Protein AF-A0A7J4SJ48-F1 (afdb_monomer_lite)

Structure (mmCIF, N/CA/C/O backbone):
data_AF-A0A7J4SJ48-F1
#
_entry.id   AF-A0A7J4SJ48-F1
#
loop_
_atom_sit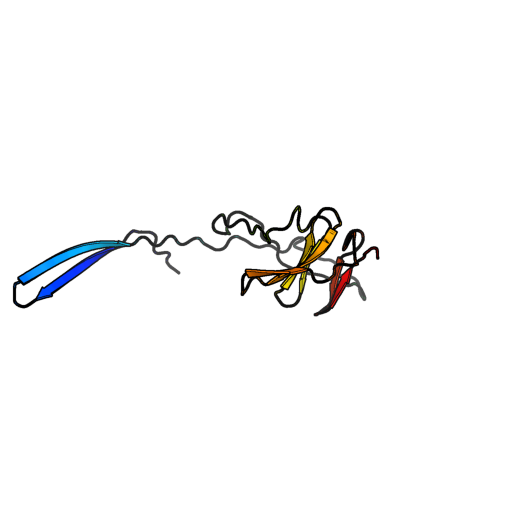e.group_PDB
_atom_site.id
_atom_site.type_symbol
_atom_site.label_atom_id
_atom_site.label_alt_id
_atom_site.label_comp_id
_atom_site.label_asym_id
_atom_site.label_entity_id
_atom_site.label_seq_id
_atom_site.pdbx_PDB_ins_code
_atom_site.Cartn_x
_atom_site.Cartn_y
_atom_site.Cartn_z
_atom_site.occupancy
_atom_site.B_iso_or_equiv
_atom_site.auth_seq_id
_atom_site.auth_comp_id
_atom_site.auth_asym_id
_atom_site.auth_atom_id
_atom_site.pdbx_PDB_model_num
ATOM 1 N N . MET A 1 1 ? -20.551 20.062 0.244 1.00 54.03 1 MET A N 1
ATOM 2 C CA . MET A 1 1 ? -20.396 19.265 1.479 1.00 54.03 1 MET A CA 1
ATOM 3 C C . MET A 1 1 ? -19.790 20.187 2.524 1.00 54.03 1 MET A C 1
ATOM 5 O O . MET A 1 1 ? -18.781 20.803 2.217 1.00 54.03 1 MET A O 1
ATOM 9 N N . VAL A 1 2 ? -20.438 20.398 3.671 1.00 49.94 2 VAL A N 1
ATOM 10 C CA . VAL A 1 2 ? -19.893 21.251 4.743 1.00 49.94 2 VAL A CA 1
ATOM 11 C C . VAL A 1 2 ? -19.084 20.349 5.667 1.00 49.94 2 VAL A C 1
ATOM 13 O O . VAL A 1 2 ? -19.658 19.441 6.261 1.00 49.94 2 VAL A O 1
ATOM 16 N N . LEU A 1 3 ? -17.768 20.559 5.748 1.00 57.19 3 LEU A N 1
ATOM 17 C CA . LEU A 1 3 ? -16.922 19.843 6.702 1.00 57.19 3 LEU A CA 1
ATOM 18 C C . LEU A 1 3 ? -17.278 20.286 8.127 1.00 57.19 3 LEU A C 1
ATOM 20 O O . LEU A 1 3 ? -17.333 21.482 8.419 1.00 57.19 3 LEU A O 1
ATOM 24 N N . GLN A 1 4 ? -17.501 19.328 9.023 1.00 58.22 4 GLN A N 1
ATOM 25 C CA . GLN A 1 4 ? -17.736 19.605 10.436 1.00 58.22 4 GLN A CA 1
ATOM 26 C C . GLN A 1 4 ? -16.401 19.583 11.189 1.00 58.22 4 GLN A C 1
ATOM 28 O O . GLN A 1 4 ? -15.925 18.531 11.594 1.00 58.22 4 GLN A O 1
ATOM 33 N N . ILE A 1 5 ? -15.805 20.759 11.369 1.00 67.69 5 ILE A N 1
ATOM 34 C CA . ILE A 1 5 ? -14.458 20.940 11.948 1.00 67.69 5 ILE A CA 1
ATOM 35 C C . ILE A 1 5 ? -14.466 21.403 13.413 1.00 67.69 5 ILE A C 1
ATOM 37 O O . ILE A 1 5 ? -13.411 21.587 14.017 1.00 67.69 5 ILE A O 1
ATOM 41 N N . SER A 1 6 ? -15.643 21.627 14.000 1.00 80.19 6 SER A N 1
ATOM 42 C CA . SER A 1 6 ? -15.765 22.092 15.385 1.00 80.19 6 SER A CA 1
ATOM 43 C C . SER A 1 6 ? -16.063 20.923 16.331 1.00 80.19 6 SER A C 1
ATOM 45 O O . SER A 1 6 ? -16.973 20.142 16.038 1.00 80.19 6 SER A O 1
ATOM 47 N N . PRO A 1 7 ? -15.340 20.797 17.464 1.00 86.81 7 PRO A N 1
ATOM 48 C CA . PRO A 1 7 ? -15.653 19.811 18.494 1.00 86.81 7 PRO A CA 1
ATOM 49 C C . PRO A 1 7 ? -17.103 19.942 18.970 1.00 86.81 7 PRO A C 1
ATOM 51 O O . PRO A 1 7 ? -17.567 21.049 19.250 1.00 86.81 7 PRO A O 1
ATOM 54 N N . ILE A 1 8 ? -17.809 18.817 19.085 1.00 91.31 8 ILE A N 1
ATOM 55 C CA . ILE A 1 8 ? -19.179 18.760 19.603 1.00 91.31 8 ILE A CA 1
ATOM 56 C C . ILE A 1 8 ? -19.180 18.066 20.960 1.00 91.31 8 ILE A C 1
ATOM 58 O O . ILE A 1 8 ? -18.668 16.957 21.111 1.00 91.31 8 ILE A O 1
ATOM 62 N N . THR A 1 9 ? -19.795 18.713 21.946 1.00 94.06 9 THR A N 1
ATOM 63 C CA . THR A 1 9 ? -19.981 18.160 23.289 1.00 94.06 9 THR A CA 1
ATOM 64 C C . THR A 1 9 ? -21.345 17.487 23.398 1.00 94.06 9 THR A C 1
ATOM 66 O O . THR A 1 9 ? -22.373 18.121 23.167 1.00 94.06 9 THR A O 1
ATOM 69 N N . TYR A 1 10 ? -21.358 16.220 23.805 1.00 94.00 10 TYR A N 1
ATOM 70 C CA . TYR A 1 10 ? -22.564 15.449 24.091 1.00 94.00 10 TYR A CA 1
ATOM 71 C C . TYR A 1 10 ? -22.676 15.179 25.587 1.00 94.00 10 TYR A C 1
ATOM 73 O O . TYR A 1 10 ? -21.699 14.814 26.241 1.00 94.00 10 TYR A O 1
ATOM 81 N N . THR A 1 11 ? -23.883 15.318 26.129 1.00 96.19 11 THR A N 1
ATOM 82 C CA . THR A 1 11 ? -24.172 14.964 27.521 1.00 96.19 11 THR A CA 1
ATOM 83 C C . THR A 1 11 ? -24.716 13.545 27.586 1.00 96.19 11 THR A C 1
ATOM 85 O O . THR A 1 11 ? -25.729 13.229 26.961 1.00 96.19 11 THR A O 1
ATOM 88 N N . ILE A 1 12 ? -24.062 12.699 28.373 1.00 95.31 12 ILE A N 1
ATOM 89 C CA . ILE A 1 12 ? -24.486 11.334 28.666 1.00 95.31 12 ILE A CA 1
ATOM 90 C C . ILE A 1 12 ? -25.212 11.352 30.009 1.00 95.31 12 ILE A C 1
ATOM 92 O O . ILE A 1 12 ? -24.671 11.832 31.005 1.00 95.31 12 ILE A O 1
ATOM 96 N N . TRP A 1 13 ? -26.429 10.813 30.032 1.00 96.25 13 TRP A N 1
ATOM 97 C CA . TRP A 1 13 ? -27.268 10.720 31.225 1.00 96.25 13 TRP A CA 1
ATOM 98 C C . TRP A 1 13 ? -27.393 9.265 31.679 1.00 96.25 13 TRP A C 1
ATOM 100 O O . TRP A 1 13 ? -27.637 8.379 30.861 1.00 96.25 13 TRP A O 1
ATOM 110 N N . ALA A 1 14 ? -27.275 9.028 32.984 1.00 94.25 14 ALA A N 1
ATOM 111 C CA . ALA A 1 14 ? -27.517 7.740 33.623 1.00 94.25 14 ALA A CA 1
ATOM 112 C C . ALA A 1 14 ? -28.604 7.900 34.693 1.00 94.25 14 ALA A C 1
ATOM 114 O O . ALA A 1 14 ? -28.424 8.651 35.650 1.00 94.25 14 ALA A O 1
ATOM 115 N N . ASN A 1 15 ? -29.722 7.186 34.535 1.00 96.25 15 ASN A N 1
ATOM 116 C CA . ASN A 1 15 ? -30.887 7.277 35.420 1.00 96.25 15 ASN A CA 1
ATOM 117 C C . ASN A 1 15 ? -31.251 5.892 35.974 1.00 96.25 15 ASN A C 1
ATOM 119 O O . ASN A 1 15 ? -31.424 4.947 35.205 1.00 96.25 15 ASN A O 1
ATOM 123 N N . ASN A 1 16 ? -31.400 5.775 37.295 1.00 92.81 16 ASN A N 1
ATOM 124 C CA . ASN A 1 16 ? -31.904 4.580 37.977 1.00 92.81 16 ASN A CA 1
ATOM 125 C C . ASN A 1 16 ? -32.857 4.963 39.130 1.00 92.81 16 ASN A C 1
ATOM 127 O O . ASN A 1 16 ? -33.058 6.140 39.420 1.00 92.81 16 ASN A O 1
ATOM 131 N N . THR A 1 17 ? -33.463 3.979 39.804 1.00 95.31 17 THR A N 1
ATOM 132 C CA . THR A 1 17 ? -34.424 4.222 40.902 1.00 95.31 17 THR A CA 1
ATOM 133 C C . THR A 1 17 ? -33.816 4.932 42.117 1.00 95.31 17 THR A C 1
ATOM 135 O O . THR A 1 17 ? -34.558 5.414 42.965 1.00 95.31 17 THR A O 1
ATOM 138 N N . GLY A 1 18 ? -32.485 4.983 42.218 1.00 93.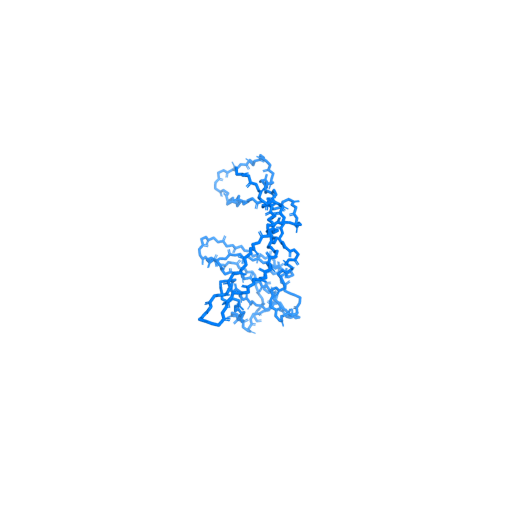44 18 GLY A N 1
ATOM 139 C CA . GLY A 1 18 ? -31.747 5.694 43.261 1.00 93.44 18 GLY A CA 1
ATOM 140 C C . GLY A 1 18 ? -31.328 7.119 42.881 1.00 93.44 18 GLY A C 1
ATOM 141 O O . GLY A 1 18 ? -30.796 7.820 43.737 1.00 93.44 18 GLY A O 1
ATOM 142 N N . GLY A 1 19 ? -31.555 7.560 41.637 1.00 95.00 19 GLY A N 1
ATOM 143 C CA . GLY A 1 19 ? -31.273 8.925 41.188 1.00 95.00 19 GLY A CA 1
ATOM 144 C C . GLY A 1 19 ? -30.756 9.034 39.750 1.00 95.00 19 GLY A C 1
ATOM 145 O O . GLY A 1 19 ? -30.759 8.075 38.975 1.00 95.00 19 GLY A O 1
ATOM 146 N N . SER A 1 20 ? -30.297 10.238 39.402 1.00 95.88 20 SER A N 1
ATOM 147 C CA . SER A 1 20 ? -29.733 10.583 38.094 1.00 95.88 20 SER A CA 1
ATOM 148 C C . SER A 1 20 ? -28.324 11.151 38.227 1.00 95.88 20 SER A C 1
ATOM 150 O O . SER A 1 20 ? -28.056 11.939 39.134 1.00 95.88 20 SER A O 1
ATOM 152 N N . SER A 1 21 ? -27.451 10.820 37.284 1.00 97.12 21 SER A N 1
ATOM 153 C CA . SER A 1 21 ? -26.139 11.445 37.121 1.00 97.12 21 SER A CA 1
ATOM 154 C C . SER A 1 21 ? -25.865 11.712 35.644 1.00 97.12 21 SER A C 1
ATOM 156 O O . SER A 1 21 ? -26.460 11.084 34.766 1.00 97.12 21 SER A O 1
ATOM 158 N N . SER A 1 22 ? -24.967 12.648 35.358 1.00 96.56 22 SER A N 1
ATOM 159 C CA . SER A 1 22 ? -24.583 12.986 33.991 1.00 96.56 22 SER A CA 1
ATOM 160 C C . SER A 1 22 ? -23.099 13.295 33.883 1.00 96.56 22 SER A C 1
ATOM 162 O O . SER A 1 22 ? -22.493 13.800 34.826 1.00 96.56 22 SER A O 1
ATOM 164 N N . THR A 1 23 ? -22.544 13.055 32.700 1.00 96.88 23 THR A N 1
ATOM 165 C CA . THR A 1 23 ? -21.191 13.469 32.319 1.00 96.88 23 THR A CA 1
ATOM 166 C C . THR A 1 23 ? -21.183 13.942 30.869 1.00 96.88 23 THR A C 1
ATOM 168 O O . THR A 1 23 ? -22.154 13.732 30.141 1.00 96.88 23 THR A O 1
ATOM 171 N N . THR A 1 24 ? -20.110 14.589 30.433 1.00 96.88 24 THR A N 1
ATOM 172 C CA . THR A 1 24 ? -19.965 15.063 29.055 1.00 96.88 24 THR A CA 1
ATOM 173 C C . THR A 1 24 ? -18.858 14.315 28.325 1.00 96.88 24 THR A C 1
ATOM 175 O O . THR A 1 24 ? -17.850 13.924 28.910 1.00 96.88 24 THR A O 1
ATOM 178 N N . VAL A 1 25 ? -19.054 14.117 27.024 1.00 94.88 25 VAL A N 1
ATOM 179 C CA . VAL A 1 25 ? -18.032 13.638 26.094 1.00 94.88 25 VAL A CA 1
ATOM 180 C C . VAL A 1 25 ? -17.870 14.660 24.979 1.00 94.88 25 VAL A C 1
ATOM 182 O O . VAL A 1 25 ? -18.851 15.104 24.385 1.00 94.88 25 VAL A O 1
ATOM 185 N N . THR A 1 26 ? -16.630 15.042 24.698 1.00 94.00 26 THR A N 1
ATOM 186 C CA . THR A 1 26 ? -16.304 15.933 23.583 1.00 94.00 26 THR A CA 1
ATOM 187 C C . THR A 1 26 ? -15.804 15.092 22.418 1.00 94.00 26 THR A C 1
ATOM 189 O O . THR A 1 26 ? -14.837 14.348 22.568 1.00 94.00 26 THR A O 1
ATOM 192 N N . ILE A 1 27 ? -16.464 15.201 21.266 1.00 87.88 27 ILE A N 1
ATOM 193 C CA . ILE A 1 27 ? -16.122 14.481 20.039 1.00 87.88 27 ILE A CA 1
ATOM 194 C C . ILE A 1 27 ? -15.610 15.486 19.011 1.00 87.88 27 ILE A C 1
ATOM 196 O O . ILE A 1 27 ? -16.306 16.435 18.654 1.00 87.88 27 ILE A O 1
ATOM 200 N N . THR A 1 28 ? -14.404 15.246 18.506 1.00 86.25 28 THR A N 1
ATOM 201 C CA . THR A 1 28 ? -13.808 16.019 17.414 1.00 86.25 28 THR A CA 1
ATOM 202 C C . THR A 1 28 ? -13.745 15.142 16.172 1.00 86.25 28 THR A C 1
ATOM 204 O O . THR A 1 28 ? -13.188 14.047 16.226 1.00 86.25 28 THR A O 1
ATOM 207 N N . ILE A 1 29 ? -14.299 15.624 15.058 1.00 83.38 29 ILE A N 1
ATOM 208 C CA . ILE A 1 29 ? -14.113 15.006 13.743 1.00 83.38 29 ILE A CA 1
ATOM 209 C C . ILE A 1 29 ? -12.911 15.691 13.094 1.00 83.38 29 ILE A C 1
ATOM 211 O O . ILE A 1 29 ? -12.908 16.909 12.922 1.00 83.38 29 ILE A O 1
ATOM 215 N N . ILE A 1 30 ? -11.886 14.912 12.762 1.00 75.56 30 ILE A N 1
ATOM 216 C CA . ILE A 1 30 ? -10.750 15.377 11.965 1.00 75.56 30 ILE A CA 1
ATOM 217 C C . ILE A 1 30 ? -10.982 14.843 10.558 1.00 75.56 30 ILE A C 1
ATOM 219 O O . ILE A 1 30 ? -10.782 13.657 10.312 1.00 75.56 30 ILE A O 1
ATOM 223 N N . ASP A 1 31 ? -11.462 15.707 9.670 1.00 70.69 31 ASP A N 1
ATOM 224 C CA . ASP A 1 31 ? -11.688 15.370 8.267 1.00 70.69 31 ASP A CA 1
ATOM 225 C C . ASP A 1 31 ? -10.628 16.055 7.398 1.00 70.69 31 ASP A C 1
ATOM 227 O O . ASP A 1 31 ? -10.383 17.257 7.531 1.00 70.69 31 ASP A O 1
ATOM 231 N N . ALA A 1 32 ? -9.975 15.276 6.541 1.00 70.31 32 ALA A N 1
ATOM 232 C CA . ALA A 1 32 ? -8.959 15.746 5.611 1.00 70.31 32 ALA A CA 1
ATOM 233 C C . ALA A 1 32 ? -9.487 15.551 4.189 1.00 70.31 32 ALA A C 1
ATOM 235 O O . ALA A 1 32 ? -9.866 14.444 3.808 1.00 70.31 32 ALA A O 1
ATOM 236 N N . ALA A 1 33 ? -9.506 16.625 3.397 1.00 72.31 33 ALA A N 1
ATOM 237 C CA . ALA A 1 33 ? -9.891 16.518 1.997 1.00 72.31 33 ALA A CA 1
ATOM 238 C C . ALA A 1 33 ? -8.910 15.593 1.245 1.00 72.31 33 ALA A C 1
ATOM 240 O O . ALA A 1 33 ? -7.705 15.646 1.518 1.00 72.31 33 ALA A O 1
ATOM 241 N N . PRO A 1 34 ? -9.388 14.777 0.283 1.00 67.25 34 PRO A N 1
ATOM 242 C CA . PRO A 1 34 ? -8.501 14.055 -0.619 1.00 67.25 34 PRO A CA 1
ATOM 243 C C . PRO A 1 34 ? -7.541 15.025 -1.316 1.00 67.25 34 PRO A C 1
ATOM 245 O O . PRO A 1 34 ? -7.933 16.136 -1.680 1.00 67.25 34 PRO A O 1
ATOM 248 N N . GLY A 1 35 ? -6.289 14.610 -1.497 1.00 70.50 35 GLY A N 1
ATOM 249 C CA . GLY A 1 35 ? -5.288 15.418 -2.188 1.00 70.50 35 GLY A CA 1
ATOM 250 C C . GLY A 1 35 ? -5.600 15.592 -3.675 1.00 70.50 35 GLY A C 1
ATOM 251 O O . GLY A 1 35 ? -6.398 14.835 -4.240 1.00 70.50 35 GLY A O 1
ATOM 252 N N . PRO A 1 36 ? -4.973 16.583 -4.329 1.00 77.06 36 PRO A N 1
ATOM 253 C CA . PRO A 1 36 ? -5.109 16.777 -5.764 1.00 77.06 36 PRO A CA 1
ATOM 254 C C . PRO A 1 36 ? -4.475 15.617 -6.547 1.00 77.06 36 PRO A C 1
ATOM 256 O O . PRO A 1 36 ? -3.419 15.091 -6.181 1.00 77.06 36 PRO A O 1
ATOM 259 N N . PHE A 1 37 ? -5.096 15.263 -7.670 1.00 75.88 37 PHE A N 1
ATOM 260 C CA . PHE A 1 37 ? -4.525 14.379 -8.683 1.00 75.88 37 PHE A CA 1
ATOM 261 C C . PHE A 1 37 ? -4.555 15.069 -10.052 1.00 75.88 37 PHE A C 1
ATOM 263 O O . PHE A 1 37 ? -5.458 15.858 -10.330 1.00 75.88 37 PHE A O 1
ATOM 270 N N . GLU A 1 38 ? -3.578 14.777 -10.905 1.00 79.06 38 GLU A N 1
ATOM 271 C CA . GLU A 1 38 ? -3.410 15.398 -12.223 1.00 79.06 38 GLU A CA 1
ATOM 272 C C . GLU A 1 38 ? -2.883 14.379 -13.236 1.00 79.06 38 GLU A C 1
ATOM 274 O O . GLU A 1 38 ? -2.104 13.495 -12.895 1.00 79.06 38 GLU A O 1
ATOM 279 N N . TYR A 1 39 ? -3.290 14.491 -14.497 1.00 79.31 39 TYR A N 1
ATOM 280 C CA . TYR A 1 39 ? -2.713 13.692 -15.578 1.00 79.31 39 TYR A CA 1
ATOM 281 C C . TYR A 1 39 ? -1.494 14.422 -16.143 1.00 79.31 39 TYR A C 1
ATOM 283 O O . TYR A 1 39 ? -1.637 15.507 -16.701 1.00 79.31 39 TYR A O 1
ATOM 291 N N . ILE A 1 40 ? -0.305 13.827 -16.010 1.00 73.06 40 ILE A N 1
ATOM 292 C CA . ILE A 1 40 ? 0.942 14.405 -16.521 1.00 73.06 40 ILE A CA 1
ATOM 293 C C . ILE A 1 40 ? 1.484 13.533 -17.665 1.00 73.06 40 ILE A C 1
ATOM 295 O O . ILE A 1 40 ? 1.743 12.350 -17.439 1.00 73.06 40 ILE A O 1
ATOM 299 N N . PRO A 1 41 ? 1.731 14.097 -18.863 1.00 78.81 41 PRO A N 1
ATOM 300 C CA . PRO A 1 41 ? 1.444 15.477 -19.269 1.00 78.81 41 PRO A CA 1
ATOM 301 C C . PRO A 1 41 ? -0.054 15.708 -19.535 1.00 78.81 41 PRO A C 1
ATOM 303 O O . PRO A 1 41 ? -0.779 14.777 -19.887 1.00 78.81 41 PRO A O 1
ATOM 306 N N . GLU A 1 42 ? -0.492 16.970 -19.452 1.00 80.44 42 GLU A N 1
ATOM 307 C CA . GLU A 1 42 ? -1.878 17.381 -19.750 1.00 80.44 42 GLU A CA 1
ATOM 308 C C . GLU A 1 42 ? -2.301 17.043 -21.190 1.00 80.44 42 GLU A C 1
ATOM 310 O O . GLU A 1 42 ? -3.468 16.772 -21.466 1.00 80.44 42 GLU A O 1
ATOM 315 N N . ASN A 1 43 ? -1.330 17.007 -22.106 1.00 83.50 43 ASN A N 1
ATOM 316 C CA . ASN A 1 43 ? -1.526 16.728 -23.518 1.00 83.50 43 ASN A CA 1
ATOM 317 C C . ASN A 1 43 ? -0.657 15.545 -23.938 1.00 83.50 43 ASN A C 1
ATOM 319 O O . ASN A 1 43 ? 0.570 15.592 -23.842 1.00 83.50 43 ASN A O 1
ATOM 323 N N . ASN A 1 44 ? -1.299 14.503 -24.463 1.00 80.50 44 ASN A N 1
ATOM 324 C CA . ASN A 1 44 ? -0.634 13.302 -24.954 1.00 80.50 44 ASN A CA 1
ATOM 325 C C . ASN A 1 44 ? -0.821 13.200 -26.472 1.00 80.50 44 ASN A C 1
ATOM 327 O O . ASN A 1 44 ? -1.943 13.249 -26.970 1.00 80.50 44 ASN A O 1
ATOM 331 N N . THR A 1 45 ? 0.278 13.051 -27.216 1.00 85.81 45 THR A N 1
ATOM 332 C CA . THR A 1 45 ? 0.228 12.760 -28.657 1.00 85.81 45 THR A CA 1
ATOM 333 C C . THR A 1 45 ? 0.351 11.256 -28.847 1.00 85.81 45 THR A C 1
ATOM 335 O O . THR A 1 45 ? 1.400 10.685 -28.561 1.00 85.81 45 THR A O 1
ATOM 338 N N . ILE A 1 46 ? -0.718 10.614 -29.318 1.00 87.25 46 ILE A N 1
ATOM 339 C CA . ILE A 1 46 ? -0.772 9.158 -29.488 1.00 87.25 46 ILE A CA 1
ATOM 340 C C . ILE A 1 46 ? -0.640 8.813 -30.973 1.00 87.25 46 ILE A C 1
ATOM 342 O O . ILE A 1 46 ? -1.403 9.308 -31.803 1.00 87.25 46 ILE A O 1
ATOM 346 N N . THR A 1 47 ? 0.311 7.942 -31.311 1.00 88.25 47 THR A N 1
ATOM 347 C CA . THR A 1 47 ? 0.488 7.395 -32.663 1.00 88.25 47 THR A CA 1
ATOM 348 C C . THR A 1 47 ? -0.180 6.032 -32.811 1.00 88.25 47 THR A C 1
ATOM 350 O O . THR A 1 47 ? -0.252 5.251 -31.863 1.00 88.25 47 THR A O 1
ATOM 353 N N . ASN A 1 48 ? -0.666 5.732 -34.020 1.00 84.69 48 ASN A N 1
ATOM 354 C CA . ASN A 1 48 ? -1.319 4.457 -34.317 1.00 84.69 48 ASN A CA 1
ATOM 355 C C . ASN A 1 48 ? -0.411 3.270 -33.937 1.00 84.69 48 ASN A C 1
ATOM 357 O O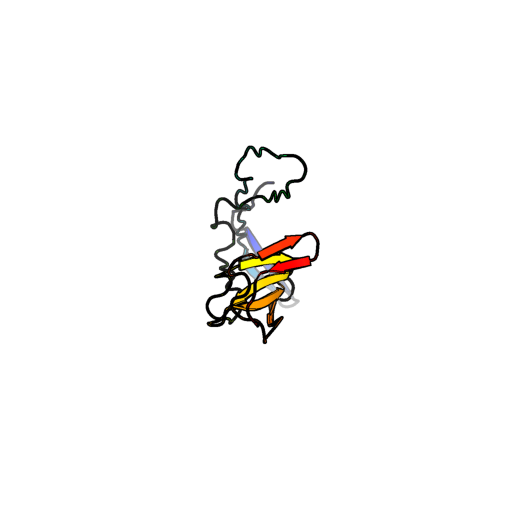 . ASN A 1 48 ? 0.798 3.307 -34.172 1.00 84.69 48 ASN A O 1
ATOM 361 N N . ASN A 1 49 ? -1.007 2.220 -33.369 1.00 81.38 49 ASN A N 1
ATOM 362 C CA . ASN A 1 49 ? -0.330 0.992 -32.951 1.00 81.38 49 ASN A CA 1
ATOM 363 C C . ASN A 1 49 ? 0.700 1.157 -31.809 1.00 81.38 49 ASN A C 1
ATOM 365 O O . ASN A 1 49 ? 1.605 0.335 -31.677 1.00 81.38 49 ASN A O 1
ATOM 369 N N . SER A 1 50 ? 0.574 2.207 -30.989 1.00 82.69 50 SER A N 1
ATOM 370 C CA . SER A 1 50 ? 1.397 2.424 -29.788 1.00 82.69 50 SER A CA 1
ATOM 371 C C . SER A 1 50 ? 0.610 2.087 -28.519 1.00 82.69 50 SER A C 1
ATOM 373 O O . SER A 1 50 ? -0.536 2.509 -28.377 1.00 82.69 50 SER A O 1
ATOM 375 N N . LEU A 1 51 ? 1.222 1.337 -27.595 1.00 71.62 51 LEU A N 1
ATOM 376 C CA . LEU A 1 51 ? 0.674 1.129 -26.251 1.00 71.62 51 LEU A CA 1
ATOM 377 C C . LEU A 1 51 ? 0.724 2.450 -25.475 1.00 71.62 51 LEU A C 1
ATOM 379 O O . LEU A 1 51 ? 1.756 3.119 -25.454 1.00 71.62 51 LEU A O 1
ATOM 383 N N . VAL A 1 52 ? -0.390 2.814 -24.842 1.00 76.00 52 VAL A N 1
ATOM 384 C CA . VAL A 1 52 ? -0.526 4.050 -24.069 1.00 76.00 52 VAL A CA 1
ATOM 385 C C . VAL A 1 52 ? -1.044 3.710 -22.680 1.00 76.00 52 VAL A C 1
ATOM 387 O O . VAL A 1 52 ? -2.059 3.033 -22.546 1.00 76.00 52 VAL A O 1
ATOM 390 N N . HIS A 1 53 ? -0.360 4.217 -21.658 1.00 69.75 53 HIS A N 1
ATOM 391 C CA . HIS A 1 53 ? -0.777 4.115 -20.266 1.00 69.75 53 HIS A CA 1
ATOM 392 C C . HIS A 1 53 ? -1.113 5.518 -19.745 1.00 69.75 53 HIS A C 1
ATOM 394 O O . HIS A 1 53 ? -0.218 6.345 -19.576 1.00 69.75 53 HIS A O 1
ATOM 400 N N . LEU A 1 54 ? -2.404 5.793 -19.533 1.00 76.12 54 LEU A N 1
ATOM 401 C CA . LEU A 1 54 ? -2.904 7.050 -18.967 1.00 76.12 54 LEU A CA 1
ATOM 402 C C . LEU A 1 54 ? -3.439 6.777 -17.566 1.00 76.12 54 LEU A C 1
ATOM 404 O O . LEU A 1 54 ? -4.516 6.207 -17.411 1.00 76.12 54 LEU A O 1
ATOM 408 N N . ALA A 1 55 ? -2.695 7.213 -16.559 1.00 75.44 55 ALA A N 1
ATOM 409 C CA . ALA A 1 55 ? -3.126 7.173 -15.172 1.00 75.44 55 ALA A CA 1
ATOM 410 C C . ALA A 1 55 ? -2.922 8.557 -14.539 1.00 75.44 55 ALA A C 1
ATOM 412 O O . ALA A 1 55 ? -1.950 9.239 -14.879 1.00 75.44 55 ALA A O 1
ATOM 413 N N . PRO A 1 56 ? -3.826 8.995 -13.647 1.00 69.69 56 PRO A N 1
ATOM 414 C CA . PRO A 1 56 ? -3.617 10.213 -12.884 1.00 69.69 56 PRO A CA 1
ATOM 415 C C . PRO A 1 56 ? -2.458 10.018 -11.898 1.00 69.69 56 PRO A C 1
ATOM 417 O O . PRO A 1 56 ? -2.275 8.942 -11.331 1.00 69.69 56 PRO A O 1
ATOM 420 N N . TYR A 1 57 ? -1.695 11.077 -11.673 1.00 66.81 57 TYR A N 1
ATOM 421 C CA . TYR A 1 57 ? -0.637 11.164 -10.680 1.00 66.81 57 TYR A CA 1
ATOM 422 C C . TYR A 1 57 ? -1.135 11.956 -9.467 1.00 66.81 57 TYR A C 1
ATOM 424 O O . TYR A 1 57 ? -1.788 12.987 -9.623 1.00 66.81 57 TYR A O 1
ATOM 432 N N . PHE A 1 58 ? -0.830 11.507 -8.250 1.00 67.56 58 PHE A N 1
ATOM 433 C CA . PHE A 1 58 ? -1.106 12.285 -7.040 1.00 67.56 58 PHE A CA 1
ATOM 434 C C . PHE A 1 58 ? -0.028 13.365 -6.881 1.00 67.56 58 PHE A C 1
ATOM 436 O O . PHE A 1 58 ? 1.141 13.050 -6.675 1.00 67.56 58 PHE A O 1
ATOM 443 N N . ILE A 1 59 ? -0.409 14.638 -7.005 1.00 56.38 59 ILE A N 1
ATOM 444 C CA . ILE A 1 59 ? 0.539 15.770 -7.100 1.00 56.38 59 ILE A CA 1
ATOM 445 C C . ILE A 1 59 ? 1.045 16.222 -5.729 1.00 56.38 59 ILE A C 1
ATOM 447 O O . ILE A 1 59 ? 2.066 16.897 -5.621 1.00 56.38 59 ILE A O 1
ATOM 451 N N . ASP A 1 60 ? 0.372 15.799 -4.667 1.00 52.00 60 ASP A N 1
ATOM 452 C CA . ASP A 1 60 ? 0.747 16.132 -3.307 1.00 52.00 60 ASP A CA 1
ATOM 453 C C . ASP A 1 60 ? 0.707 14.868 -2.444 1.00 52.00 60 ASP A C 1
ATOM 455 O O . ASP A 1 60 ? -0.352 14.388 -2.038 1.00 52.00 60 ASP A O 1
ATOM 459 N N . THR A 1 61 ? 1.880 14.301 -2.164 1.00 52.41 61 THR A N 1
ATOM 460 C CA . THR A 1 61 ? 2.046 13.103 -1.325 1.00 52.41 61 THR A CA 1
ATOM 461 C C . THR A 1 61 ? 1.618 13.321 0.135 1.00 52.41 61 THR A C 1
ATOM 463 O O . THR A 1 61 ? 1.771 12.417 0.954 1.00 52.41 61 THR A O 1
ATOM 466 N N . THR A 1 62 ? 1.104 14.501 0.505 1.00 49.53 62 THR A N 1
ATOM 467 C CA . THR A 1 62 ? 0.715 14.823 1.885 1.00 49.53 62 THR A CA 1
ATOM 468 C C . THR A 1 62 ? -0.734 14.489 2.261 1.00 49.53 62 T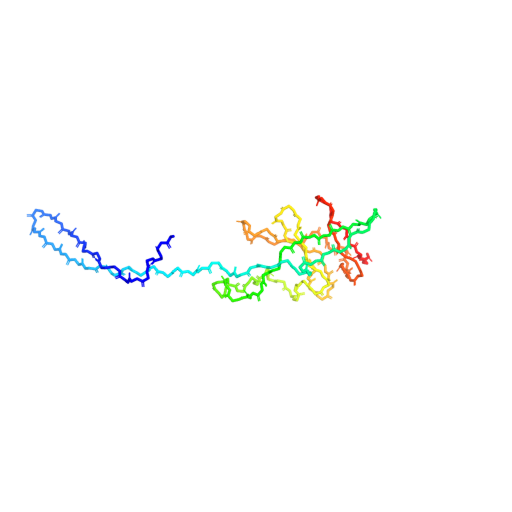HR A C 1
ATOM 470 O O . THR A 1 62 ? -1.071 14.565 3.442 1.00 49.53 62 THR A O 1
ATOM 473 N N . SER A 1 63 ? -1.596 14.026 1.346 1.00 47.47 63 SER A N 1
ATOM 474 C CA . SER A 1 63 ? -3.010 13.755 1.684 1.00 47.47 63 SER A CA 1
ATOM 475 C C . SER A 1 63 ? -3.320 12.360 2.244 1.00 47.47 63 SER A C 1
ATOM 477 O O . SER A 1 63 ? -4.484 12.025 2.451 1.00 47.47 63 SER A O 1
ATOM 479 N N . GLY A 1 64 ? -2.323 11.513 2.481 1.00 46.78 64 GLY A N 1
ATOM 480 C CA . GLY A 1 64 ? -2.541 10.165 3.005 1.00 46.78 64 GLY A CA 1
ATOM 481 C C . GLY A 1 64 ? -2.277 10.051 4.501 1.00 46.78 64 GLY A C 1
ATOM 482 O O . GLY A 1 64 ? -1.357 9.334 4.832 1.00 46.78 64 GLY A O 1
ATOM 483 N N . ASN A 1 65 ? -2.986 10.750 5.402 1.00 45.88 65 ASN A N 1
ATOM 484 C CA . ASN A 1 65 ? -2.906 10.605 6.884 1.00 45.88 65 ASN A CA 1
ATOM 485 C C . ASN A 1 65 ? -1.500 10.311 7.494 1.00 45.88 65 ASN A C 1
ATOM 487 O O . ASN A 1 65 ? -1.382 9.554 8.456 1.00 45.88 65 ASN A O 1
ATOM 491 N N . GLY A 1 66 ? -0.402 10.794 6.898 1.00 39.91 66 GLY A N 1
ATOM 492 C CA . GLY A 1 66 ? 0.953 10.345 7.260 1.00 39.91 66 GLY A CA 1
ATOM 493 C C . GLY A 1 66 ? 1.165 8.817 7.261 1.00 39.91 66 GLY A C 1
ATOM 494 O O . GLY A 1 66 ? 2.126 8.335 7.854 1.00 39.91 66 GLY A O 1
ATOM 495 N N . SER A 1 67 ? 0.276 8.046 6.630 1.00 42.84 67 SER A N 1
ATOM 496 C CA . SER A 1 67 ? 0.395 6.607 6.452 1.00 42.84 67 SER A CA 1
ATOM 497 C C . SER A 1 67 ? 1.443 6.373 5.380 1.00 42.84 67 SER A C 1
ATOM 499 O O . SER A 1 67 ? 1.158 6.313 4.186 1.00 42.84 67 SER A O 1
ATOM 501 N N . THR A 1 68 ? 2.694 6.278 5.813 1.00 43.47 68 THR A N 1
ATOM 502 C CA . THR A 1 68 ? 3.715 5.628 5.012 1.00 43.47 68 THR A CA 1
ATOM 503 C C . THR A 1 68 ? 3.265 4.181 4.842 1.00 43.47 68 THR A C 1
ATOM 505 O O . THR A 1 68 ? 3.199 3.412 5.802 1.00 43.47 68 THR A O 1
ATOM 508 N N . TRP A 1 69 ? 2.897 3.805 3.618 1.00 49.06 69 TRP A N 1
ATOM 509 C CA . TRP A 1 69 ? 2.735 2.405 3.255 1.00 49.06 69 TRP A CA 1
ATOM 510 C C . TRP A 1 69 ? 4.129 1.786 3.287 1.00 49.06 69 TRP A C 1
ATOM 512 O O . TRP A 1 69 ? 4.803 1.673 2.268 1.00 49.06 69 TRP A O 1
ATOM 522 N N . GLN A 1 70 ? 4.612 1.421 4.474 1.00 52.19 70 GLN A N 1
ATOM 523 C CA . GLN A 1 70 ? 5.706 0.475 4.570 1.00 52.19 70 GLN A CA 1
ATOM 524 C C . GLN A 1 70 ? 5.117 -0.873 4.160 1.00 52.19 70 GLN A C 1
ATOM 526 O O . GLN A 1 70 ? 4.703 -1.680 4.993 1.00 52.19 70 GLN A O 1
ATOM 531 N N . VAL A 1 71 ? 4.984 -1.064 2.844 1.00 53.59 71 VAL A N 1
ATOM 532 C CA . VAL A 1 71 ? 4.599 -2.340 2.268 1.00 53.59 71 VAL A CA 1
ATOM 533 C C . VAL A 1 71 ? 5.677 -3.319 2.691 1.00 53.59 71 VAL A C 1
ATOM 535 O O . VAL A 1 71 ? 6.814 -3.274 2.230 1.00 53.59 71 VAL A O 1
ATOM 538 N N . ALA A 1 72 ? 5.268 -4.210 3.581 1.00 54.34 72 ALA A N 1
ATOM 539 C CA . ALA A 1 72 ? 5.977 -5.405 3.960 1.00 54.34 72 ALA A CA 1
ATOM 540 C C . ALA A 1 72 ? 7.202 -5.242 4.866 1.00 54.34 72 ALA A C 1
ATOM 542 O O . ALA A 1 72 ? 8.052 -4.369 4.745 1.00 54.34 72 ALA A O 1
ATOM 543 N N . THR A 1 73 ? 7.356 -6.246 5.718 1.00 64.06 73 THR A N 1
ATOM 544 C CA . THR A 1 73 ? 8.551 -6.609 6.485 1.00 64.06 73 THR A CA 1
ATOM 545 C C . THR A 1 73 ? 9.779 -6.946 5.609 1.00 64.06 73 THR A C 1
ATOM 547 O O . THR A 1 73 ? 10.625 -7.734 6.028 1.00 64.06 73 THR A O 1
ATOM 550 N N . GLN A 1 74 ? 9.847 -6.466 4.363 1.00 73.19 74 GLN A N 1
ATOM 551 C CA . GLN A 1 74 ? 10.866 -6.822 3.376 1.00 73.19 74 GLN A CA 1
ATOM 552 C C . GLN A 1 74 ? 11.870 -5.682 3.203 1.00 73.19 74 GLN A C 1
ATOM 554 O O . GLN A 1 74 ? 11.537 -4.503 3.298 1.00 73.19 74 GLN A O 1
ATOM 559 N N . ASN A 1 75 ? 13.129 -6.036 2.961 1.00 83.25 75 ASN A N 1
ATOM 560 C CA . ASN A 1 75 ? 14.200 -5.052 2.865 1.00 83.25 75 ASN A CA 1
ATOM 561 C C . ASN A 1 75 ? 14.205 -4.416 1.474 1.00 83.25 75 ASN A C 1
ATOM 563 O O . ASN A 1 75 ? 14.356 -5.128 0.486 1.00 83.25 75 ASN A O 1
ATOM 567 N N . ASN A 1 76 ? 14.153 -3.084 1.404 1.00 85.94 76 ASN A N 1
ATOM 568 C CA . ASN A 1 76 ? 14.311 -2.316 0.163 1.00 85.94 76 ASN A CA 1
ATOM 569 C C . ASN A 1 76 ? 13.327 -2.743 -0.961 1.00 85.94 76 ASN A C 1
ATOM 571 O O . ASN A 1 76 ? 13.794 -3.205 -2.013 1.00 85.94 76 ASN A O 1
ATOM 575 N N . PRO A 1 77 ? 11.999 -2.683 -0.710 1.00 89.06 77 PRO A N 1
ATOM 576 C CA . PRO A 1 77 ? 10.979 -3.028 -1.696 1.00 89.06 77 PRO A CA 1
ATOM 577 C C . PRO A 1 77 ? 10.887 -1.975 -2.813 1.00 89.06 77 PRO A C 1
ATOM 579 O O . PRO A 1 77 ? 11.143 -0.798 -2.570 1.00 89.06 77 PRO A O 1
ATOM 582 N N . GLY A 1 78 ? 10.497 -2.400 -4.014 1.00 88.56 78 GLY A N 1
ATOM 583 C CA . GLY A 1 78 ? 10.134 -1.530 -5.133 1.00 88.56 78 GLY A CA 1
ATOM 584 C C . GLY A 1 78 ? 11.295 -0.784 -5.795 1.00 88.56 78 GLY A C 1
ATOM 585 O O . GLY A 1 78 ? 11.092 0.298 -6.334 1.00 88.56 78 GLY A O 1
ATOM 586 N N . VAL A 1 79 ? 12.527 -1.299 -5.734 1.00 89.38 79 VAL A N 1
ATOM 587 C CA . VAL A 1 79 ? 13.701 -0.582 -6.277 1.00 89.38 79 VAL A CA 1
ATOM 588 C C . VAL A 1 79 ? 13.782 -0.642 -7.793 1.00 89.38 79 VAL A C 1
ATOM 590 O O . VAL A 1 79 ? 14.178 0.333 -8.424 1.00 89.38 79 VAL A O 1
ATOM 593 N N . ASN A 1 80 ? 13.476 -1.798 -8.366 1.00 92.06 80 ASN A N 1
ATOM 594 C CA . ASN A 1 80 ? 13.458 -1.998 -9.806 1.00 92.06 80 ASN A CA 1
ATOM 595 C C . ASN A 1 80 ? 12.059 -1.749 -10.366 1.00 92.06 80 ASN A C 1
ATOM 597 O O . ASN A 1 80 ? 11.935 -1.178 -11.445 1.00 92.06 80 ASN A O 1
ATOM 601 N N . PHE A 1 81 ? 11.015 -2.198 -9.661 1.00 90.94 81 PHE A N 1
ATOM 602 C CA . PHE A 1 81 ? 9.640 -1.984 -10.088 1.00 90.94 81 PHE A CA 1
ATOM 603 C C . PHE A 1 81 ? 8.622 -2.112 -8.948 1.00 90.94 81 PHE A C 1
ATOM 605 O O . PHE A 1 81 ? 8.792 -2.883 -8.004 1.00 90.94 81 PHE A O 1
ATOM 612 N N . GLU A 1 82 ? 7.510 -1.409 -9.129 1.00 91.75 82 GLU A N 1
ATOM 613 C CA . GLU A 1 82 ? 6.263 -1.535 -8.383 1.00 91.75 82 GLU A CA 1
ATOM 614 C C . GLU A 1 82 ? 5.119 -1.409 -9.396 1.00 91.75 82 GLU A C 1
ATOM 616 O O . GLU A 1 82 ? 5.092 -0.458 -10.179 1.00 91.75 82 GLU A O 1
ATOM 621 N N . LEU A 1 83 ? 4.200 -2.374 -9.425 1.00 90.44 83 LEU A N 1
ATOM 622 C CA . LEU A 1 83 ? 3.044 -2.371 -10.323 1.00 90.44 83 LEU A CA 1
ATOM 623 C C . LEU A 1 83 ? 1.812 -2.939 -9.632 1.00 90.44 83 LEU A C 1
ATOM 625 O O . LEU A 1 83 ? 1.910 -3.890 -8.862 1.00 90.44 83 LEU A O 1
ATOM 629 N N . VAL A 1 84 ? 0.640 -2.411 -9.972 1.00 90.19 84 VAL A N 1
ATOM 630 C CA . VAL A 1 84 ? -0.642 -2.936 -9.495 1.00 90.19 84 VAL A CA 1
ATOM 631 C C . VAL A 1 84 ? -1.288 -3.770 -10.595 1.00 90.19 84 VAL A C 1
ATOM 633 O O . VAL A 1 84 ? -1.465 -3.284 -11.710 1.00 90.19 84 VAL A O 1
ATOM 636 N N . VAL A 1 85 ? -1.651 -5.013 -10.277 1.00 92.25 85 VAL A N 1
ATOM 637 C CA . VAL A 1 85 ? -2.431 -5.903 -11.152 1.00 92.25 85 VAL A CA 1
ATOM 638 C C . VAL A 1 85 ? -3.526 -6.549 -10.313 1.00 92.25 85 VAL A C 1
ATOM 640 O O . VAL A 1 85 ? -3.227 -7.218 -9.324 1.00 92.25 85 VAL A O 1
ATOM 643 N N . ASN A 1 86 ? -4.789 -6.348 -10.692 1.00 89.25 86 ASN A N 1
ATOM 644 C CA . ASN A 1 86 ? -5.970 -6.869 -9.987 1.00 89.25 86 ASN A CA 1
ATOM 645 C C . ASN A 1 86 ? -5.959 -6.561 -8.480 1.00 89.25 86 ASN A C 1
ATOM 647 O O . ASN A 1 86 ? -6.078 -7.465 -7.654 1.00 89.25 86 ASN A O 1
ATOM 651 N N . ASP A 1 87 ? -5.757 -5.287 -8.129 1.00 86.06 87 ASP A N 1
ATOM 652 C CA . ASP A 1 87 ? -5.666 -4.779 -6.750 1.00 86.06 87 ASP A CA 1
ATOM 653 C C . ASP A 1 87 ? -4.511 -5.355 -5.909 1.00 86.06 87 ASP A C 1
ATOM 655 O O . ASP A 1 87 ? -4.399 -5.064 -4.718 1.00 86.06 87 ASP A O 1
ATOM 659 N N . ILE A 1 88 ? -3.618 -6.144 -6.513 1.00 90.75 88 ILE A N 1
ATOM 660 C CA . ILE A 1 88 ? -2.406 -6.662 -5.880 1.00 90.75 88 ILE A CA 1
ATOM 661 C C . ILE A 1 88 ? -1.208 -5.837 -6.338 1.00 90.75 88 ILE A C 1
ATOM 663 O O . ILE A 1 88 ? -0.982 -5.662 -7.534 1.00 90.75 88 ILE A O 1
ATOM 667 N N . ILE A 1 89 ? -0.410 -5.369 -5.380 1.00 92.19 89 ILE A N 1
ATOM 668 C CA . ILE A 1 89 ? 0.843 -4.664 -5.656 1.00 92.19 89 ILE A CA 1
ATOM 669 C C . ILE A 1 89 ? 1.958 -5.699 -5.800 1.00 92.19 89 ILE A C 1
ATOM 671 O O . ILE A 1 89 ? 2.282 -6.395 -4.840 1.00 92.19 89 ILE A O 1
ATOM 675 N N . TYR A 1 90 ? 2.558 -5.792 -6.980 1.00 94.00 90 TYR A N 1
ATOM 676 C CA . TYR A 1 90 ? 3.741 -6.594 -7.269 1.00 94.00 90 TYR A CA 1
ATOM 677 C C . TYR A 1 90 ? 4.985 -5.713 -7.254 1.00 94.00 90 TYR A C 1
ATOM 679 O O . TYR A 1 90 ? 4.997 -4.643 -7.857 1.00 94.00 90 TYR A O 1
ATOM 687 N N . PHE A 1 91 ? 6.039 -6.169 -6.585 1.00 93.62 91 PHE A N 1
ATOM 688 C CA . PHE A 1 91 ? 7.272 -5.399 -6.428 1.00 93.62 91 PHE A CA 1
ATOM 689 C C . PHE A 1 91 ? 8.486 -6.311 -6.251 1.00 93.62 91 PHE A C 1
ATOM 691 O O . PHE A 1 91 ? 8.365 -7.470 -5.833 1.00 93.62 91 PHE A O 1
ATOM 698 N N . ASP A 1 92 ? 9.679 -5.798 -6.555 1.00 93.88 92 ASP A N 1
ATOM 699 C CA . ASP A 1 92 ? 10.921 -6.460 -6.168 1.00 93.88 92 ASP A CA 1
ATOM 700 C C . ASP A 1 92 ? 11.234 -6.182 -4.699 1.00 93.88 92 ASP A C 1
ATOM 702 O O . ASP A 1 92 ? 11.013 -5.083 -4.208 1.00 93.88 92 ASP A O 1
ATOM 706 N N . ALA A 1 93 ? 11.806 -7.141 -3.981 1.00 92.25 93 ALA A N 1
ATOM 707 C CA . ALA A 1 93 ? 12.346 -6.859 -2.658 1.00 92.25 93 ALA A CA 1
ATOM 708 C C . ALA A 1 93 ? 13.595 -7.677 -2.351 1.00 92.25 93 ALA A C 1
ATOM 710 O O . ALA A 1 93 ? 13.919 -8.676 -3.005 1.00 92.25 93 ALA A O 1
ATOM 711 N N . ASN A 1 94 ? 14.266 -7.263 -1.282 1.00 89.69 94 ASN A N 1
ATOM 712 C CA . ASN A 1 94 ? 15.451 -7.873 -0.697 1.00 89.69 94 ASN A CA 1
ATOM 713 C C . ASN A 1 94 ? 16.703 -7.670 -1.560 1.00 89.69 94 ASN A C 1
ATOM 715 O O . ASN A 1 94 ? 16.663 -7.085 -2.643 1.00 89.69 94 ASN A O 1
ATOM 719 N N . GLN A 1 95 ? 17.848 -8.150 -1.066 1.00 90.50 95 GLN A N 1
ATOM 720 C CA . GLN A 1 95 ? 19.141 -7.986 -1.748 1.00 90.50 95 GLN A CA 1
ATOM 721 C C . GLN A 1 95 ? 19.135 -8.588 -3.162 1.00 90.50 95 GLN A C 1
ATOM 723 O O . GLN A 1 95 ? 19.750 -8.040 -4.067 1.00 90.50 95 GLN A O 1
ATOM 728 N N . ASN A 1 96 ? 18.375 -9.670 -3.357 1.00 92.75 96 ASN A N 1
ATOM 729 C CA . ASN A 1 96 ? 18.291 -10.386 -4.629 1.00 92.75 96 ASN A CA 1
ATOM 730 C C . ASN A 1 96 ? 17.185 -9.876 -5.560 1.00 92.75 96 ASN A C 1
ATOM 732 O O . ASN A 1 96 ? 17.019 -10.445 -6.637 1.00 92.75 96 ASN A O 1
ATOM 736 N N . LYS A 1 97 ? 16.413 -8.854 -5.163 1.00 93.44 97 LYS A N 1
ATOM 737 C CA . LYS A 1 97 ? 15.348 -8.279 -6.001 1.00 93.44 97 LYS A CA 1
ATOM 738 C C . LYS A 1 97 ? 14.357 -9.349 -6.480 1.00 93.44 97 LYS A C 1
ATOM 740 O O . LYS A 1 97 ? 14.155 -9.553 -7.673 1.00 93.44 97 LYS A O 1
ATOM 745 N N . ARG A 1 98 ? 13.817 -10.105 -5.521 1.00 94.06 98 ARG A N 1
ATOM 746 C CA . ARG A 1 98 ? 12.860 -11.206 -5.732 1.00 94.06 98 ARG A CA 1
ATOM 747 C C . ARG A 1 98 ? 11.445 -10.670 -5.906 1.00 94.06 98 ARG A C 1
ATOM 749 O O . ARG A 1 98 ? 11.136 -9.627 -5.347 1.00 94.06 98 ARG A O 1
ATOM 756 N N . LEU A 1 99 ? 10.593 -11.413 -6.611 1.00 95.38 99 LEU A N 1
ATOM 757 C CA . LEU A 1 99 ? 9.196 -11.036 -6.843 1.00 95.38 99 LEU A CA 1
ATOM 758 C C . LEU A 1 99 ? 8.337 -11.271 -5.591 1.00 95.38 99 LEU A C 1
ATOM 760 O O . LEU A 1 99 ? 8.150 -12.417 -5.162 1.00 95.38 99 LEU A O 1
ATOM 764 N N . TYR A 1 100 ? 7.775 -10.192 -5.058 1.00 94.75 100 TYR A N 1
ATOM 765 C CA . TYR A 1 100 ? 6.784 -10.192 -3.987 1.00 94.75 100 TYR A CA 1
ATOM 766 C C . TYR A 1 100 ? 5.457 -9.618 -4.470 1.00 94.75 100 TYR A C 1
ATOM 768 O O . TYR A 1 100 ? 5.397 -8.899 -5.466 1.00 94.75 100 TYR A O 1
ATOM 776 N N . ALA A 1 101 ? 4.404 -9.960 -3.738 1.00 94.44 101 ALA A N 1
ATOM 777 C CA . ALA A 1 101 ? 3.078 -9.406 -3.903 1.00 94.44 101 ALA A CA 1
ATOM 778 C C . ALA A 1 101 ? 2.507 -8.986 -2.544 1.00 94.44 101 ALA A C 1
ATOM 780 O O . ALA A 1 101 ? 2.765 -9.634 -1.524 1.00 94.44 101 ALA A O 1
ATOM 781 N N . PHE A 1 102 ? 1.739 -7.901 -2.548 1.00 91.00 102 PHE A N 1
ATOM 782 C CA . PHE A 1 102 ? 1.027 -7.360 -1.400 1.00 91.00 102 PHE A CA 1
ATOM 783 C C . PHE A 1 102 ? -0.447 -7.169 -1.734 1.00 91.00 102 PHE A C 1
ATOM 785 O O . PHE A 1 102 ? -0.794 -6.545 -2.736 1.00 91.00 102 PHE A O 1
ATOM 792 N N . ASN A 1 103 ? -1.310 -7.689 -0.866 1.00 89.00 103 ASN A N 1
ATOM 793 C CA . ASN A 1 103 ? -2.742 -7.464 -0.936 1.00 89.00 103 ASN A CA 1
ATOM 794 C C . ASN A 1 103 ? -3.135 -6.383 0.090 1.00 89.00 103 ASN A C 1
ATOM 796 O O . ASN A 1 103 ? -3.133 -6.668 1.293 1.00 89.00 103 ASN A O 1
ATOM 800 N N . PRO A 1 104 ? -3.504 -5.167 -0.354 1.00 79.12 104 PRO A N 1
ATOM 801 C CA . PRO A 1 104 ? -3.871 -4.071 0.538 1.00 79.12 104 PRO A CA 1
ATOM 802 C C . PRO A 1 104 ? -5.199 -4.308 1.272 1.00 79.12 104 PRO A C 1
ATOM 804 O O . PRO A 1 104 ? -5.412 -3.728 2.333 1.00 79.12 104 PRO A O 1
ATOM 807 N N . VAL A 1 105 ? -6.078 -5.181 0.763 1.00 83.25 105 VAL A N 1
ATOM 808 C CA . VAL A 1 105 ? -7.395 -5.464 1.364 1.00 83.25 105 VAL A CA 1
ATOM 809 C C . VAL A 1 105 ? -7.262 -6.248 2.668 1.00 83.25 105 VAL A C 1
ATOM 811 O O . VAL A 1 105 ? -8.001 -6.007 3.619 1.00 83.25 105 VAL A O 1
ATOM 814 N N . ASN A 1 106 ? -6.325 -7.196 2.727 1.00 83.81 106 ASN A N 1
ATOM 815 C CA . ASN A 1 106 ? -6.111 -8.044 3.906 1.00 83.81 106 ASN A CA 1
ATOM 816 C C . ASN A 1 106 ? -4.715 -7.890 4.534 1.00 83.81 106 ASN A C 1
ATOM 818 O O . ASN A 1 106 ? -4.382 -8.620 5.467 1.00 83.81 106 ASN A O 1
ATOM 822 N N . ASN A 1 107 ? -3.919 -6.940 4.039 1.00 81.19 107 ASN A N 1
ATOM 823 C CA . ASN A 1 107 ? -2.583 -6.604 4.518 1.00 81.19 107 ASN A CA 1
ATOM 824 C C . ASN A 1 107 ? -1.591 -7.788 4.501 1.00 81.19 107 ASN A C 1
ATOM 826 O O . ASN A 1 107 ? -0.725 -7.901 5.372 1.00 81.19 107 ASN A O 1
ATOM 830 N N . THR A 1 108 ? -1.723 -8.700 3.532 1.00 86.31 108 THR A N 1
ATOM 831 C CA . THR A 1 108 ? -0.837 -9.870 3.403 1.00 86.31 108 THR A CA 1
ATOM 832 C C . THR A 1 108 ? 0.265 -9.641 2.380 1.00 86.31 108 THR A C 1
ATOM 834 O O . THR A 1 108 ? 0.049 -9.018 1.344 1.00 86.31 108 THR A O 1
ATOM 837 N N . VAL A 1 109 ? 1.450 -10.184 2.665 1.00 90.88 109 VAL A N 1
ATOM 838 C CA . VAL A 1 109 ? 2.610 -10.167 1.767 1.00 90.88 109 VAL A CA 1
ATOM 839 C C . VAL A 1 109 ? 3.062 -11.595 1.542 1.00 90.88 109 VAL A C 1
ATOM 841 O O . VAL A 1 109 ? 3.259 -12.341 2.503 1.00 90.88 109 VAL A O 1
ATOM 844 N N . TRP A 1 110 ? 3.288 -11.969 0.289 1.00 93.25 110 TRP A N 1
ATOM 845 C CA . TRP A 1 110 ? 3.861 -13.265 -0.043 1.00 93.25 110 TRP A CA 1
ATOM 846 C C . TRP A 1 110 ? 4.920 -13.135 -1.124 1.00 93.25 110 TRP A C 1
ATOM 848 O O . TRP A 1 110 ? 4.891 -12.248 -1.977 1.00 93.25 110 TRP A O 1
ATOM 858 N N . GLN A 1 111 ? 5.885 -14.046 -1.072 1.00 93.38 111 GLN A N 1
ATOM 859 C CA . GLN A 1 111 ? 6.851 -14.188 -2.141 1.00 93.38 111 GLN A CA 1
ATOM 860 C C . GLN A 1 111 ? 6.204 -14.988 -3.272 1.00 93.38 111 GLN A C 1
A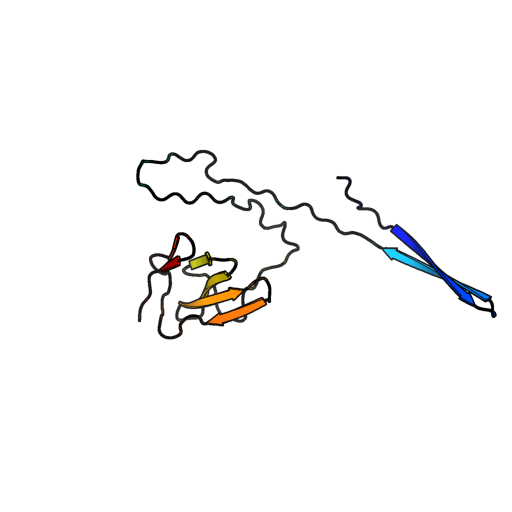TOM 862 O O . GLN A 1 111 ? 5.810 -16.135 -3.068 1.00 93.38 111 GLN A O 1
ATOM 867 N N . VAL A 1 112 ? 6.095 -14.390 -4.455 1.00 94.94 112 VAL A N 1
ATOM 868 C CA . VAL A 1 112 ? 5.464 -15.031 -5.619 1.00 94.94 112 VAL A CA 1
ATOM 869 C C . VAL A 1 112 ? 6.412 -16.051 -6.239 1.00 94.94 112 VAL A C 1
ATOM 871 O O . VAL A 1 112 ? 5.991 -17.134 -6.635 1.00 94.94 112 VAL A O 1
ATOM 874 N N . ASN A 1 113 ? 7.706 -15.716 -6.316 1.00 88.00 113 ASN A N 1
ATOM 875 C CA . ASN A 1 113 ? 8.725 -16.591 -6.883 1.00 88.00 113 ASN A CA 1
ATOM 876 C C . ASN A 1 113 ? 10.058 -16.461 -6.126 1.00 88.00 113 ASN A C 1
ATOM 878 O O . ASN A 1 113 ? 10.525 -15.358 -5.827 1.00 88.00 113 ASN A O 1
ATOM 882 N N . SER A 1 114 ? 10.674 -17.598 -5.795 1.00 88.06 114 SER A N 1
ATOM 883 C CA . SER A 1 114 ? 11.938 -17.667 -5.051 1.00 88.06 114 SER A CA 1
ATOM 884 C C . SER A 1 114 ? 13.170 -18.008 -5.869 1.00 88.06 114 SER A C 1
ATOM 886 O O . SER A 1 114 ? 14.285 -17.771 -5.389 1.00 88.06 114 SER A O 1
ATOM 888 N N . SER A 1 115 ? 12.970 -18.483 -7.092 1.00 92.12 115 SER A N 1
ATOM 889 C CA . SER A 1 115 ? 14.030 -18.795 -8.044 1.00 92.12 115 SER A CA 1
ATOM 890 C C . SER A 1 115 ? 14.486 -17.556 -8.809 1.00 92.12 115 SER A C 1
ATOM 892 O O . SER A 1 115 ? 15.662 -17.438 -9.113 1.00 92.12 115 SER A O 1
ATOM 894 N N . LEU A 1 116 ? 13.586 -16.604 -9.065 1.00 93.19 116 LEU A N 1
ATOM 895 C CA . LEU A 1 116 ? 13.911 -15.401 -9.830 1.00 93.19 116 LEU A CA 1
ATOM 896 C C . LEU A 1 116 ? 14.617 -14.332 -8.984 1.00 93.19 116 LEU A C 1
ATOM 898 O O . LEU A 1 116 ? 14.256 -14.078 -7.832 1.00 93.19 116 LEU A O 1
ATOM 902 N N . THR A 1 117 ? 15.598 -13.671 -9.591 1.00 95.38 117 THR A N 1
ATOM 903 C CA . THR A 1 117 ? 16.361 -12.548 -9.029 1.00 95.38 117 THR A CA 1
ATOM 904 C C . THR A 1 117 ? 16.442 -11.401 -10.035 1.00 95.38 117 THR A C 1
ATOM 906 O O . THR A 1 117 ? 16.173 -11.593 -11.221 1.00 95.38 117 THR A O 1
ATOM 909 N N . GLY A 1 118 ? 16.765 -10.188 -9.580 1.00 95.38 118 GLY A N 1
ATOM 910 C CA . GLY A 1 118 ? 16.827 -9.009 -10.460 1.00 95.38 118 GLY A CA 1
ATOM 911 C C . GLY A 1 118 ? 15.509 -8.725 -11.189 1.00 95.38 118 GLY A C 1
ATOM 912 O O . GLY A 1 118 ? 15.516 -8.244 -12.321 1.00 95.38 118 GLY A O 1
ATOM 913 N N . VAL A 1 119 ? 14.379 -9.066 -10.566 1.00 96.12 119 VAL A N 1
ATOM 914 C CA . VAL A 1 119 ? 13.050 -8.918 -11.162 1.00 96.12 119 VAL A CA 1
ATOM 915 C C . VAL A 1 119 ? 12.803 -7.440 -11.467 1.00 96.12 119 VAL A C 1
ATOM 917 O O . VAL A 1 119 ? 13.121 -6.569 -10.658 1.00 96.12 119 VAL A O 1
ATOM 920 N N . GLY A 1 120 ? 12.290 -7.167 -12.664 1.00 95.44 120 GLY A N 1
ATOM 921 C CA . GLY A 1 120 ? 11.950 -5.833 -13.144 1.00 95.44 120 GLY A CA 1
ATOM 922 C C . GLY A 1 120 ? 13.131 -4.922 -13.487 1.00 95.44 120 GLY A C 1
ATOM 923 O O . GLY A 1 120 ? 12.891 -3.767 -13.806 1.00 95.44 120 GLY A O 1
ATOM 924 N N . GLN A 1 121 ? 14.390 -5.390 -13.446 1.00 95.19 121 GLN A N 1
ATOM 925 C CA . GLN A 1 121 ? 15.563 -4.512 -13.620 1.00 95.19 121 GLN A CA 1
ATOM 926 C C . GLN A 1 121 ? 15.618 -3.773 -14.972 1.00 95.19 121 GLN A C 1
ATOM 928 O O . GLN A 1 121 ? 16.145 -2.664 -15.038 1.00 95.19 121 GLN A O 1
ATOM 933 N N . TYR A 1 122 ? 15.124 -4.382 -16.052 1.00 94.50 122 TYR A N 1
ATOM 934 C CA . TYR A 1 122 ? 15.154 -3.788 -17.395 1.00 94.50 122 TYR A CA 1
ATOM 935 C C . TYR A 1 122 ? 13.767 -3.464 -17.941 1.00 94.50 122 TYR A C 1
ATOM 937 O O . TYR A 1 122 ? 13.608 -2.491 -18.671 1.00 94.50 122 TYR A O 1
ATOM 945 N N . MET A 1 123 ? 12.770 -4.286 -17.618 1.00 94.56 123 MET A N 1
ATOM 946 C CA . MET A 1 123 ? 11.380 -4.024 -17.971 1.00 94.56 123 MET A CA 1
ATOM 947 C C . MET A 1 123 ? 10.455 -4.569 -16.893 1.00 94.56 123 MET A C 1
ATOM 949 O O . MET A 1 123 ? 10.681 -5.664 -16.374 1.00 94.56 123 MET A O 1
ATOM 953 N N . ALA A 1 124 ? 9.393 -3.826 -16.615 1.00 93.88 124 ALA A N 1
ATOM 954 C CA . ALA A 1 124 ? 8.232 -4.275 -15.871 1.00 93.88 124 ALA A CA 1
ATOM 955 C C . ALA A 1 124 ? 7.023 -3.484 -16.380 1.00 93.88 124 ALA A C 1
ATOM 957 O O . ALA A 1 124 ? 7.050 -2.255 -16.378 1.00 93.88 124 ALA A O 1
ATOM 958 N N . TYR A 1 125 ? 5.985 -4.169 -16.847 1.00 91.25 125 TYR A N 1
ATOM 959 C CA . TYR A 1 125 ? 4.704 -3.560 -17.199 1.00 91.25 125 TYR A CA 1
ATOM 960 C C . TYR A 1 125 ? 3.579 -4.583 -17.056 1.00 91.25 125 TYR A C 1
ATOM 962 O O . TYR A 1 125 ? 3.814 -5.792 -17.061 1.00 91.25 125 TYR A O 1
ATOM 970 N N . ALA A 1 126 ? 2.350 -4.096 -16.940 1.00 90.44 126 ALA A N 1
ATOM 971 C CA . ALA A 1 126 ? 1.157 -4.925 -16.964 1.00 90.44 126 ALA A CA 1
ATOM 972 C C . ALA A 1 126 ? 0.309 -4.575 -18.189 1.00 90.44 126 ALA A C 1
ATOM 974 O O . ALA A 1 126 ? 0.218 -3.407 -18.572 1.00 90.44 126 ALA A O 1
ATOM 975 N N . ILE A 1 127 ? -0.277 -5.593 -18.811 1.00 89.75 127 ILE A N 1
ATOM 976 C CA . ILE A 1 127 ? -1.330 -5.439 -19.818 1.00 89.75 127 ILE A CA 1
ATOM 977 C C . ILE A 1 127 ? -2.467 -6.339 -19.368 1.00 89.75 127 ILE A C 1
ATOM 979 O O . ILE A 1 127 ? -2.257 -7.540 -19.181 1.00 89.75 127 ILE A O 1
ATOM 983 N N . ASP A 1 128 ? -3.640 -5.740 -19.178 1.00 89.06 128 ASP A N 1
ATOM 984 C CA . ASP A 1 128 ? -4.780 -6.389 -18.538 1.00 89.06 128 ASP A CA 1
ATOM 985 C C . ASP A 1 128 ? -4.334 -7.040 -17.211 1.00 89.06 128 ASP A C 1
ATOM 987 O O . ASP A 1 128 ? -3.633 -6.424 -16.404 1.00 89.06 128 ASP A O 1
ATOM 991 N N . ASP A 1 129 ? -4.662 -8.311 -17.016 1.00 88.19 129 ASP A N 1
ATOM 992 C CA . ASP A 1 129 ? -4.391 -9.055 -15.787 1.00 88.19 129 ASP A CA 1
ATOM 993 C C . ASP A 1 129 ? -3.024 -9.770 -15.815 1.00 88.19 129 ASP A C 1
ATOM 995 O O . ASP A 1 129 ? -2.774 -10.696 -15.036 1.00 88.19 129 ASP A O 1
ATOM 999 N N . VAL A 1 130 ? -2.133 -9.399 -16.744 1.00 91.00 130 VAL A N 1
ATOM 1000 C CA . VAL A 1 130 ? -0.863 -10.099 -16.980 1.00 91.00 130 VAL A CA 1
ATOM 1001 C C . VAL A 1 130 ? 0.333 -9.196 -16.699 1.00 91.00 130 VAL A C 1
ATOM 1003 O O . VAL A 1 130 ? 0.511 -8.143 -17.311 1.00 91.00 130 VAL A O 1
ATOM 1006 N N . LEU A 1 131 ? 1.199 -9.662 -15.797 1.00 93.75 131 LEU A N 1
ATOM 1007 C CA . LEU A 1 131 ? 2.448 -9.006 -15.422 1.00 93.75 131 LEU A CA 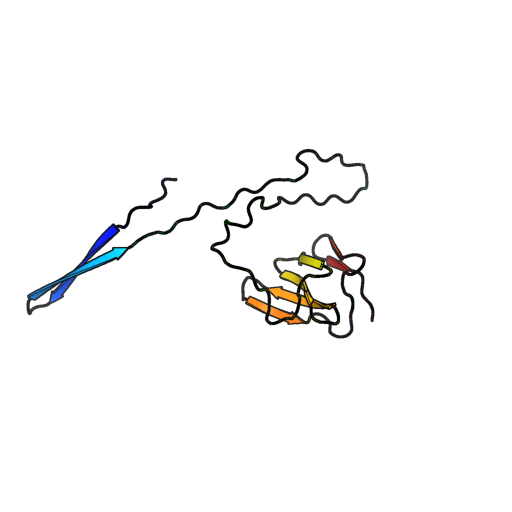1
ATOM 1008 C C . LEU A 1 131 ? 3.612 -9.500 -16.301 1.00 93.75 131 LEU A C 1
ATOM 1010 O O . LEU A 1 131 ? 3.953 -10.684 -16.286 1.00 93.75 131 LEU A O 1
ATOM 1014 N N . TYR A 1 132 ? 4.266 -8.580 -17.008 1.00 94.50 132 TYR A N 1
ATOM 1015 C CA . TYR A 1 132 ? 5.459 -8.823 -17.819 1.00 94.50 132 TYR A CA 1
ATOM 1016 C C . TYR A 1 132 ? 6.668 -8.151 -17.182 1.00 94.50 132 TYR A C 1
ATOM 1018 O O . TYR A 1 132 ? 6.635 -6.961 -16.881 1.00 94.50 132 TYR A O 1
ATOM 1026 N N . PHE A 1 133 ? 7.764 -8.886 -17.003 1.00 95.69 133 PHE A N 1
ATOM 1027 C CA . PHE A 1 133 ? 8.974 -8.341 -16.395 1.00 95.69 133 PHE A CA 1
ATOM 1028 C C . PHE A 1 133 ? 10.231 -9.098 -16.820 1.00 95.69 133 PHE A C 1
ATOM 1030 O O . PHE A 1 133 ? 10.188 -10.284 -17.144 1.00 95.69 133 PHE A O 1
ATOM 1037 N N . SER A 1 134 ? 11.373 -8.417 -16.782 1.00 97.19 134 SER A N 1
ATOM 1038 C CA . SER A 1 134 ? 12.687 -9.054 -16.887 1.00 97.19 134 SER A CA 1
ATOM 1039 C C . SER A 1 134 ? 13.063 -9.717 -15.567 1.00 97.19 134 SER A C 1
ATOM 1041 O O . SER A 1 134 ? 12.805 -9.145 -14.511 1.00 97.19 134 SER A O 1
ATOM 1043 N N . ALA A 1 135 ? 13.738 -10.861 -15.605 1.00 96.44 135 ALA A N 1
ATOM 1044 C CA . ALA A 1 135 ? 14.335 -11.478 -14.425 1.00 96.44 135 ALA A CA 1
ATOM 1045 C C . ALA A 1 135 ? 15.519 -12.370 -14.817 1.00 96.44 135 ALA A C 1
ATOM 1047 O O . ALA A 1 135 ? 15.619 -12.809 -15.964 1.00 96.44 135 ALA A O 1
ATOM 1048 N N . PHE A 1 136 ? 16.373 -12.674 -13.844 1.00 94.88 136 PHE A N 1
ATOM 1049 C CA . PHE A 1 136 ? 17.402 -13.706 -13.935 1.00 94.88 136 PHE A CA 1
ATOM 1050 C C . PHE A 1 136 ? 16.954 -14.942 -13.150 1.00 94.88 136 PHE A C 1
ATOM 1052 O O . PHE A 1 136 ? 16.363 -14.805 -12.075 1.00 94.88 136 PHE A O 1
ATOM 1059 N N . GLY A 1 137 ? 17.203 -16.129 -13.703 1.00 84.81 137 GLY A N 1
ATOM 1060 C CA . GLY A 1 137 ? 16.882 -17.422 -13.086 1.00 84.81 137 GLY A CA 1
ATOM 1061 C C . GLY A 1 137 ? 18.070 -18.083 -12.410 1.00 84.81 137 GLY A C 1
ATOM 1062 O O . GLY A 1 137 ? 19.218 -17.724 -12.757 1.00 84.81 137 GLY A O 1
#

Sequence (137 aa):
MVLQISPITYTIWANNTGGSSSTTVTITIIDAAPGPFEYIPENNTITNNSLVHLAPYFIDTTSGNGSTWQVATQNNPGVNFELVVNDIIYFDANQNKRLYAFNPVNNTVWQVNSSLTGVGQYMAYAIDDVLYFSAFG

pLDDT: mean 82.51, std 14.98, range [39.91, 97.19]

Foldseek 3Di:
DDDDADKDKDKDWDQDPVGIDIDIDIDGDDDADAADWAWPPPDDDDDPPDDDDTDIDRPDPPRPPPPPCPQDPFAPWAPLHWDDAPQKIWIFTDPFRFIKIARPVVGDIDGPDDVWGCWNNPHWDDDHRDIDTDTDD

Secondary structure (DSSP, 8-state):
-----S-EEEEEEEEETTEEEEEEEEE-----PPPPEE-SSSS----TT-------EES-TT-STT-----SS-SSTTSS-EEEETTEEEEEETTTTEEEEEETTTTEEEES-SS-BSTTSS-EEEETTEEEE--B-

Radius of gyration: 24.09 Å; chains: 1; bounding box: 54×41×78 Å